Protein AF-A0A950R6H9-F1 (afdb_monomer_lite)

pLDDT: mean 94.33, std 5.13, range [56.53, 97.94]

Sequence (78 aa):
MSAARDILTVCFVLAGIVFFVAGTVGLLRFPDSLTRLHALTKADNLGLGLIALGLLPRAQGAADAIKLCLVWLLVLLA

Radius of gyration: 14.37 Å; chains: 1; bounding box: 40×14×38 Å

Structure (mmCIF, N/CA/C/O backbone):
data_AF-A0A950R6H9-F1
#
_entry.id   AF-A0A950R6H9-F1
#
loop_
_atom_site.group_PDB
_atom_site.id
_atom_site.type_symbol
_atom_site.label_atom_id
_atom_site.label_alt_id
_atom_site.label_comp_id
_atom_site.label_asym_id
_atom_site.label_entity_id
_atom_site.label_seq_id
_atom_site.pdbx_PDB_ins_code
_atom_site.Cartn_x
_atom_site.Cartn_y
_atom_site.Cartn_z
_atom_site.occupancy
_atom_site.B_iso_or_equiv
_atom_site.auth_seq_id
_atom_site.auth_comp_id
_atom_site.auth_asym_id
_atom_site.auth_atom_id
_atom_site.pdbx_PDB_model_num
ATOM 1 N N . MET A 1 1 ? -23.480 -5.296 11.995 1.00 56.53 1 MET A N 1
ATOM 2 C CA . MET A 1 1 ? -22.664 -5.332 10.761 1.00 56.53 1 MET A CA 1
ATOM 3 C C . MET A 1 1 ? -23.229 -4.270 9.835 1.00 56.53 1 MET A C 1
ATOM 5 O O . MET A 1 1 ? -24.408 -4.339 9.524 1.00 56.53 1 MET A O 1
ATOM 9 N N . SER A 1 2 ? -22.476 -3.207 9.552 1.00 82.38 2 SER A N 1
ATOM 10 C CA . SER A 1 2 ? -22.967 -2.099 8.723 1.00 82.38 2 SER A CA 1
ATOM 11 C C . SER A 1 2 ? -22.536 -2.356 7.285 1.00 82.38 2 SER A C 1
ATOM 13 O O . SER A 1 2 ? -21.337 -2.322 7.011 1.00 82.38 2 SER A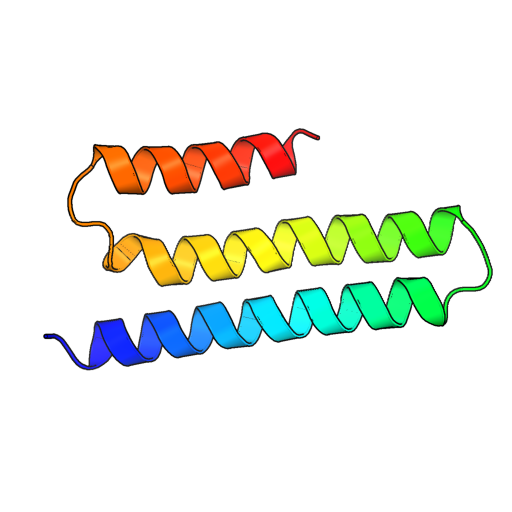 O 1
ATOM 15 N N . ALA A 1 3 ? -23.500 -2.572 6.386 1.00 88.94 3 ALA A N 1
ATOM 16 C CA . ALA A 1 3 ? -23.247 -2.807 4.963 1.00 88.94 3 ALA A CA 1
ATOM 17 C C . ALA A 1 3 ? -22.362 -1.715 4.334 1.00 88.94 3 ALA A C 1
ATOM 19 O O . ALA A 1 3 ? -21.528 -1.998 3.480 1.00 88.94 3 ALA A O 1
ATOM 20 N N . ALA A 1 4 ? -22.469 -0.472 4.816 1.00 90.75 4 ALA A N 1
ATOM 21 C CA . ALA A 1 4 ? -21.618 0.630 4.377 1.00 90.75 4 ALA A CA 1
ATOM 22 C C . ALA A 1 4 ? -20.127 0.391 4.683 1.00 90.75 4 ALA A C 1
ATOM 24 O O . ALA A 1 4 ? -19.275 0.676 3.844 1.00 90.75 4 ALA A O 1
ATOM 25 N N . ARG A 1 5 ? -19.798 -0.169 5.858 1.00 92.06 5 ARG A N 1
ATOM 26 C CA . ARG A 1 5 ? -18.412 -0.527 6.209 1.00 92.06 5 ARG A CA 1
ATOM 27 C C . ARG A 1 5 ? -17.913 -1.692 5.365 1.00 92.06 5 ARG A C 1
ATOM 29 O O . ARG A 1 5 ? -16.755 -1.687 4.970 1.00 92.06 5 ARG A O 1
ATOM 36 N N . ASP A 1 6 ? -18.782 -2.661 5.074 1.00 93.69 6 ASP A N 1
ATOM 37 C CA . ASP A 1 6 ? -18.429 -3.799 4.226 1.00 93.69 6 ASP A CA 1
ATOM 38 C C . ASP A 1 6 ? -18.064 -3.339 2.808 1.00 93.69 6 ASP A C 1
ATOM 40 O O . ASP A 1 6 ? -16.989 -3.679 2.316 1.00 93.69 6 ASP A O 1
ATOM 44 N N . ILE A 1 7 ? -18.903 -2.493 2.203 1.00 95.62 7 ILE A N 1
ATOM 45 C CA . ILE A 1 7 ? -18.669 -1.923 0.870 1.00 95.62 7 ILE A CA 1
ATOM 46 C C . ILE A 1 7 ? -17.382 -1.092 0.854 1.00 95.62 7 ILE A C 1
ATOM 48 O O . ILE A 1 7 ? -16.553 -1.277 -0.032 1.00 95.62 7 ILE A O 1
ATOM 52 N N . LEU A 1 8 ? -17.175 -0.219 1.846 1.00 95.06 8 LEU A N 1
ATOM 53 C CA . LEU A 1 8 ? -15.971 0.612 1.925 1.00 95.06 8 LEU A CA 1
ATOM 54 C C . LEU A 1 8 ? -14.705 -0.247 2.007 1.00 95.06 8 LEU A C 1
ATOM 56 O O . LEU A 1 8 ? -13.778 -0.025 1.229 1.00 95.06 8 LEU A O 1
ATOM 60 N N . THR A 1 9 ? -14.681 -1.249 2.894 1.00 96.25 9 THR A N 1
ATOM 61 C CA . THR A 1 9 ? -13.545 -2.173 3.009 1.00 96.25 9 THR A CA 1
ATOM 62 C C . THR A 1 9 ? -13.268 -2.862 1.676 1.00 96.25 9 THR A C 1
ATOM 64 O O . THR A 1 9 ? -12.128 -2.859 1.225 1.00 96.25 9 THR A O 1
ATOM 67 N N . VAL A 1 10 ? -14.293 -3.420 1.024 1.00 96.75 10 VAL A N 1
ATOM 68 C CA . VAL A 1 10 ? -14.123 -4.128 -0.253 1.00 96.75 10 VAL A CA 1
ATOM 69 C C . VAL A 1 10 ? -13.585 -3.192 -1.335 1.00 96.75 10 VAL A C 1
ATOM 71 O O . VAL A 1 10 ? -12.613 -3.540 -1.998 1.00 96.75 10 VAL A O 1
ATOM 74 N N . CYS A 1 11 ? -14.150 -1.992 -1.480 1.00 97.44 11 CYS A N 1
ATOM 75 C CA . CYS A 1 11 ? -13.706 -1.018 -2.477 1.00 97.44 11 CYS A CA 1
ATOM 76 C C . CYS A 1 11 ? -12.234 -0.625 -2.289 1.00 97.44 11 CYS A C 1
ATOM 78 O O . CYS A 1 11 ? -11.462 -0.659 -3.246 1.00 97.44 11 CYS A O 1
ATOM 80 N N . PHE A 1 12 ? -11.832 -0.287 -1.062 1.00 97.62 12 PHE A N 1
ATOM 81 C CA . PHE A 1 12 ? -10.457 0.120 -0.762 1.00 97.62 12 PHE A CA 1
ATOM 82 C C . PHE A 1 12 ? -9.456 -1.029 -0.917 1.00 97.62 12 PHE A C 1
ATOM 84 O O . PHE A 1 12 ? -8.379 -0.835 -1.478 1.00 97.62 12 PHE A O 1
ATOM 91 N N . VAL A 1 13 ? -9.819 -2.238 -0.479 1.00 97.50 13 VAL A N 1
ATOM 92 C CA . VAL A 1 13 ? -8.956 -3.418 -0.619 1.00 97.50 13 VAL A CA 1
ATOM 93 C C . VAL A 1 13 ? -8.784 -3.797 -2.088 1.00 97.50 13 VAL A C 1
ATOM 95 O O . VAL A 1 13 ? -7.658 -4.024 -2.522 1.00 97.50 13 VAL A O 1
ATOM 98 N N . LEU A 1 14 ? -9.862 -3.807 -2.878 1.00 97.94 14 LEU A N 1
ATOM 99 C CA . LEU A 1 14 ? -9.780 -4.075 -4.317 1.00 97.94 14 LEU A CA 1
ATOM 100 C C . LEU A 1 14 ? -8.939 -3.022 -5.041 1.00 97.94 14 LEU A C 1
ATOM 102 O O . LEU A 1 14 ? -8.106 -3.382 -5.870 1.00 97.94 14 LEU A O 1
ATOM 106 N N . ALA A 1 15 ? -9.103 -1.742 -4.700 1.00 97.62 15 ALA A N 1
ATOM 107 C CA . ALA A 1 15 ? -8.261 -0.684 -5.245 1.00 97.62 15 ALA A CA 1
ATOM 108 C C . ALA A 1 15 ? -6.777 -0.922 -4.908 1.00 97.62 15 ALA A C 1
ATOM 110 O O . ALA A 1 15 ? -5.934 -0.851 -5.798 1.00 97.62 15 ALA A O 1
ATOM 111 N N . GLY A 1 16 ? -6.455 -1.286 -3.662 1.00 97.25 16 GLY A N 1
ATOM 112 C CA . GLY A 1 16 ? -5.089 -1.631 -3.260 1.00 97.25 16 GLY A CA 1
ATOM 113 C C . GLY A 1 16 ? -4.513 -2.834 -4.016 1.00 97.25 16 GLY A C 1
ATOM 114 O O . GLY A 1 16 ? -3.368 -2.788 -4.464 1.00 97.25 16 GLY A O 1
ATOM 115 N N . ILE A 1 17 ? -5.317 -3.878 -4.246 1.00 97.25 17 ILE A N 1
ATOM 116 C CA . ILE A 1 17 ? -4.921 -5.046 -5.051 1.00 97.25 17 ILE A CA 1
ATOM 117 C C . ILE A 1 17 ? -4.562 -4.632 -6.481 1.00 97.25 17 ILE A C 1
ATOM 119 O O . ILE A 1 17 ? -3.550 -5.090 -7.009 1.00 97.25 17 ILE A O 1
ATOM 123 N N . VAL A 1 18 ? -5.343 -3.743 -7.104 1.00 97.56 18 VAL A N 1
ATOM 124 C CA . VAL A 1 18 ? -5.038 -3.237 -8.453 1.00 97.56 18 VAL A CA 1
ATOM 125 C C . VAL A 1 18 ? -3.666 -2.559 -8.492 1.00 97.56 18 VAL A C 1
ATOM 127 O O . VAL A 1 18 ? -2.912 -2.791 -9.438 1.00 97.56 18 VAL A O 1
ATOM 130 N N . PHE A 1 19 ? -3.299 -1.786 -7.464 1.00 96.56 19 PHE A N 1
ATOM 131 C CA . PHE A 1 19 ? -1.966 -1.182 -7.378 1.00 96.56 19 PHE A CA 1
ATOM 132 C C . PHE A 1 19 ? -0.857 -2.231 -7.258 1.00 96.56 19 PHE A C 1
ATOM 134 O O . PHE A 1 19 ? 0.113 -2.148 -8.007 1.00 96.56 19 PHE A O 1
ATOM 141 N N . PHE A 1 20 ? -1.010 -3.255 -6.414 1.00 96.50 20 PHE A N 1
ATOM 142 C CA . PHE A 1 20 ? -0.011 -4.329 -6.309 1.00 96.50 20 PHE A CA 1
ATOM 143 C C . PHE A 1 20 ? 0.151 -5.123 -7.609 1.00 96.50 20 PHE A C 1
ATOM 145 O O . PHE A 1 20 ? 1.272 -5.447 -8.016 1.00 96.50 20 PHE A O 1
ATOM 152 N N . VAL A 1 21 ? -0.952 -5.399 -8.310 1.00 97.25 21 VAL A N 1
ATOM 153 C CA . VAL A 1 21 ? -0.904 -6.024 -9.638 1.00 97.25 21 VAL A CA 1
ATOM 154 C C . VAL A 1 21 ? -0.180 -5.110 -10.626 1.00 97.25 21 VAL A C 1
ATOM 156 O O . VAL A 1 21 ? 0.706 -5.575 -11.340 1.00 97.25 21 VAL A O 1
ATOM 159 N N . ALA A 1 22 ? -0.484 -3.810 -10.643 1.00 95.81 22 ALA A N 1
ATOM 160 C CA . ALA A 1 22 ? 0.200 -2.848 -11.503 1.00 95.81 22 ALA A CA 1
ATOM 161 C C . ALA A 1 22 ? 1.709 -2.764 -11.201 1.00 95.81 22 ALA A C 1
ATOM 163 O O . ALA A 1 22 ? 2.510 -2.746 -12.136 1.00 95.81 22 ALA A O 1
ATOM 164 N N . GLY A 1 23 ? 2.108 -2.792 -9.926 1.00 96.00 23 GLY A N 1
ATOM 165 C CA . GLY A 1 23 ? 3.511 -2.849 -9.500 1.00 96.00 23 GLY A CA 1
ATOM 166 C C . GLY A 1 23 ? 4.219 -4.116 -9.976 1.00 96.00 23 GLY A C 1
ATOM 167 O O . GLY A 1 23 ? 5.302 -4.040 -10.554 1.00 96.00 23 GLY A O 1
ATOM 168 N N . THR A 1 24 ? 3.564 -5.272 -9.833 1.00 95.75 24 THR A N 1
ATOM 169 C CA . THR A 1 24 ? 4.075 -6.569 -10.313 1.00 95.75 24 THR A CA 1
ATOM 170 C C . THR A 1 24 ? 4.247 -6.565 -11.832 1.00 95.75 24 THR A C 1
ATOM 172 O O . THR A 1 24 ? 5.282 -6.978 -12.355 1.00 95.75 24 THR A O 1
ATOM 175 N N . VAL A 1 25 ? 3.260 -6.042 -12.562 1.00 96.81 25 VAL A N 1
ATOM 176 C CA . VAL A 1 25 ? 3.337 -5.888 -14.020 1.00 96.81 25 VAL A CA 1
ATOM 177 C C . VAL A 1 25 ? 4.466 -4.931 -14.409 1.00 96.81 25 VAL A C 1
ATOM 179 O O . VAL A 1 25 ? 5.207 -5.229 -15.345 1.00 96.81 25 VAL A O 1
ATOM 182 N N . GLY A 1 26 ? 4.635 -3.816 -13.693 1.00 95.44 26 GLY A N 1
ATOM 183 C CA . GLY A 1 26 ? 5.733 -2.869 -13.897 1.00 95.44 26 GLY A CA 1
ATOM 184 C C . GLY A 1 26 ? 7.105 -3.511 -13.685 1.00 95.44 26 GLY A C 1
ATOM 185 O O . GLY A 1 26 ? 8.001 -3.328 -14.505 1.00 95.44 26 GLY A O 1
ATOM 186 N N . LEU A 1 27 ? 7.249 -4.343 -12.652 1.00 96.19 27 LEU A N 1
ATOM 187 C CA . LEU A 1 27 ? 8.479 -5.082 -12.367 1.00 96.19 27 LEU A CA 1
ATOM 188 C C . LEU A 1 27 ? 8.847 -6.073 -13.484 1.00 96.19 27 LEU A C 1
ATOM 190 O O . LEU A 1 27 ? 10.025 -6.209 -13.817 1.00 96.19 27 LEU A O 1
ATOM 194 N N . LEU A 1 28 ? 7.852 -6.733 -14.084 1.00 96.81 28 LEU A N 1
ATOM 195 C CA . LEU A 1 28 ? 8.059 -7.696 -15.172 1.00 96.81 28 LEU A CA 1
ATOM 196 C C . LEU A 1 28 ? 8.277 -7.031 -16.538 1.00 96.81 28 LEU A C 1
ATOM 198 O O . LEU A 1 28 ? 9.034 -7.553 -17.354 1.00 96.81 28 LEU A O 1
ATOM 202 N N . ARG A 1 29 ? 7.604 -5.905 -16.814 1.00 96.00 29 ARG A N 1
ATOM 203 C CA . ARG A 1 29 ? 7.638 -5.252 -18.133 1.00 96.00 29 ARG A CA 1
ATOM 204 C C . ARG A 1 29 ? 8.736 -4.216 -18.294 1.00 96.00 29 ARG A C 1
ATOM 206 O O . ARG A 1 29 ? 9.170 -3.995 -19.423 1.00 96.00 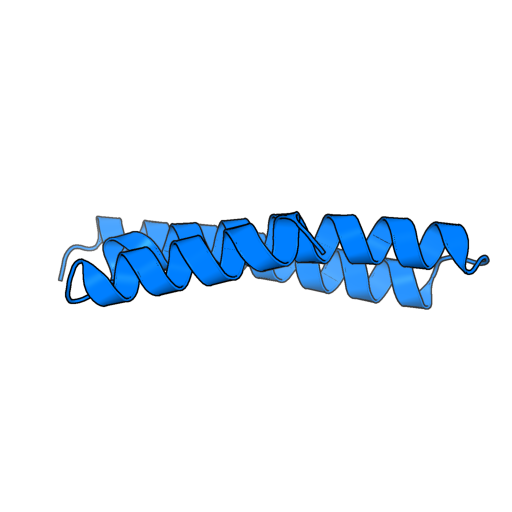29 ARG A O 1
ATOM 213 N N . PHE A 1 30 ? 9.142 -3.530 -17.229 1.00 95.81 30 PHE A N 1
ATOM 214 C CA . PHE A 1 30 ? 10.075 -2.421 -17.384 1.00 95.81 30 PHE A CA 1
ATOM 215 C C . PHE A 1 30 ? 11.506 -2.900 -17.676 1.00 95.81 30 PHE A C 1
ATOM 217 O O . PHE A 1 30 ? 11.947 -3.906 -17.118 1.00 95.81 30 PHE A O 1
ATOM 224 N N . PRO A 1 31 ? 12.237 -2.224 -18.579 1.00 94.38 31 PRO A N 1
ATOM 225 C CA . PRO A 1 31 ? 13.522 -2.714 -19.074 1.00 94.38 31 PRO A CA 1
ATOM 226 C C . PRO A 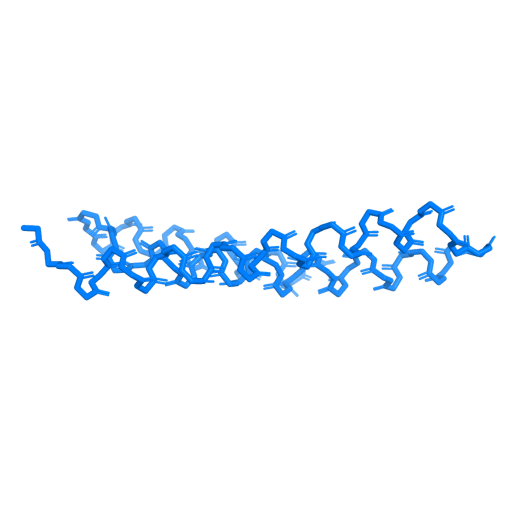1 31 ? 14.681 -2.473 -18.099 1.00 94.38 31 PRO A C 1
ATOM 228 O O . PRO A 1 31 ? 15.612 -3.269 -18.073 1.00 94.38 31 PRO A O 1
ATOM 231 N N . ASP A 1 32 ? 14.614 -1.415 -17.287 1.00 95.38 32 ASP A N 1
ATOM 232 C CA . ASP A 1 32 ? 15.718 -0.969 -16.432 1.00 95.38 32 ASP A CA 1
ATOM 233 C C . ASP A 1 32 ? 15.390 -1.073 -14.934 1.00 95.38 32 ASP A C 1
ATOM 235 O O . ASP A 1 32 ? 14.245 -0.869 -14.512 1.00 95.38 32 ASP A O 1
ATOM 239 N N . SER A 1 33 ? 16.408 -1.340 -14.115 1.00 95.12 33 SER A N 1
ATOM 240 C CA . SER A 1 33 ? 16.288 -1.492 -12.662 1.00 95.12 33 SER A CA 1
ATOM 241 C C . SER A 1 33 ? 15.676 -0.271 -11.969 1.00 95.12 33 SER A C 1
ATOM 243 O O . SER A 1 33 ? 14.827 -0.439 -11.094 1.00 95.12 33 SER A O 1
ATOM 245 N N . LEU A 1 34 ? 16.031 0.954 -12.371 1.00 96.56 34 LEU A N 1
ATOM 246 C CA . LEU A 1 34 ? 15.484 2.174 -11.770 1.00 96.56 34 LEU A CA 1
ATOM 247 C C . LEU A 1 34 ? 13.999 2.332 -12.095 1.00 96.56 34 LEU A C 1
ATOM 249 O O . LEU A 1 34 ? 13.202 2.683 -11.226 1.00 96.56 34 LEU A O 1
ATOM 253 N N . T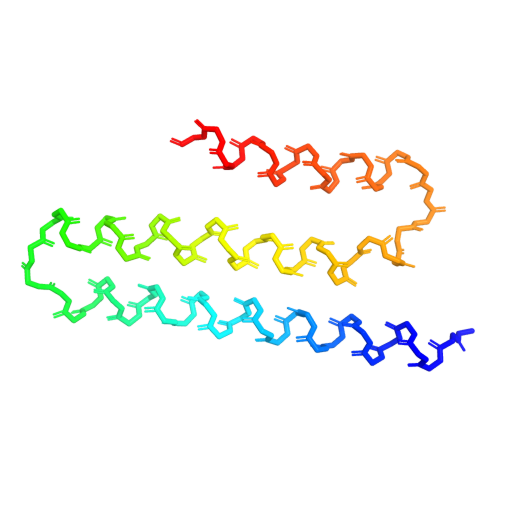HR A 1 35 ? 13.606 2.018 -13.331 1.00 94.81 35 THR A N 1
ATOM 254 C CA . THR A 1 35 ? 12.194 2.079 -13.740 1.00 94.81 35 THR A CA 1
ATOM 255 C C . THR A 1 35 ? 11.343 1.031 -13.022 1.00 94.81 35 THR A C 1
ATOM 257 O O . THR A 1 35 ? 10.233 1.342 -12.591 1.00 94.81 35 THR A O 1
ATOM 260 N N . ARG A 1 36 ? 11.881 -0.175 -12.794 1.00 96.44 36 ARG A N 1
ATOM 261 C CA . ARG A 1 36 ? 11.235 -1.223 -11.984 1.00 96.44 36 ARG A CA 1
ATOM 262 C C . ARG A 1 36 ? 11.066 -0.795 -10.529 1.00 96.44 36 ARG A C 1
ATOM 264 O O . ARG A 1 36 ? 9.970 -0.922 -9.991 1.00 96.44 36 ARG A O 1
ATOM 271 N N . LEU A 1 37 ? 12.118 -0.252 -9.913 1.00 95.19 37 LEU A N 1
ATOM 272 C CA . LEU A 1 37 ? 12.079 0.227 -8.527 1.00 95.19 37 LEU A CA 1
ATOM 273 C C . LEU A 1 37 ? 11.109 1.399 -8.349 1.00 95.19 37 LEU A C 1
ATOM 275 O O . LEU A 1 37 ? 10.377 1.437 -7.364 1.00 95.19 37 LEU A O 1
ATOM 279 N N . HIS A 1 38 ? 11.032 2.321 -9.311 1.00 93.50 38 HIS A N 1
ATOM 280 C CA . HIS A 1 38 ? 10.029 3.387 -9.282 1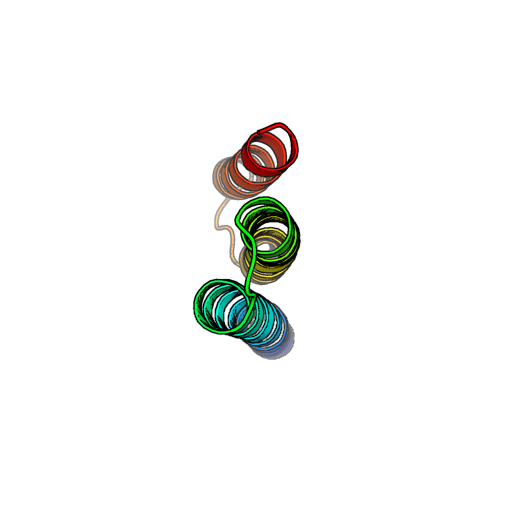.00 93.50 38 HIS A CA 1
ATOM 281 C C . HIS A 1 38 ? 8.613 2.797 -9.288 1.00 93.50 38 HIS A C 1
ATOM 283 O O . HIS A 1 38 ? 7.789 3.152 -8.446 1.00 93.50 38 HIS A O 1
ATOM 289 N N . ALA A 1 39 ? 8.330 1.880 -10.219 1.00 94.50 39 ALA A N 1
ATOM 290 C CA . ALA A 1 39 ? 7.017 1.250 -10.333 1.00 94.50 39 ALA A CA 1
ATOM 291 C C . ALA A 1 39 ? 6.612 0.551 -9.032 1.00 94.50 39 ALA A C 1
ATOM 293 O O . ALA A 1 39 ? 5.497 0.742 -8.549 1.00 94.50 39 ALA A O 1
ATOM 294 N N . LEU A 1 40 ? 7.544 -0.223 -8.470 1.00 94.62 40 LEU A N 1
ATOM 295 C CA . LEU A 1 40 ? 7.323 -1.029 -7.278 1.00 94.62 40 LEU A CA 1
ATOM 296 C C . LEU A 1 40 ? 7.095 -0.151 -6.043 1.00 94.62 40 LEU A C 1
ATOM 298 O O . LEU A 1 40 ? 6.095 -0.315 -5.360 1.00 94.62 40 LEU A O 1
ATOM 302 N N . THR A 1 41 ? 7.949 0.847 -5.804 1.00 94.00 41 THR A N 1
ATOM 303 C CA . THR A 1 41 ? 7.831 1.730 -4.625 1.00 94.00 41 THR A CA 1
ATOM 304 C C . THR A 1 41 ? 6.541 2.554 -4.629 1.00 94.00 41 THR A C 1
ATOM 306 O O . THR A 1 41 ? 5.920 2.754 -3.586 1.00 94.00 41 THR A O 1
ATOM 309 N N . LYS A 1 42 ? 6.077 3.013 -5.801 1.00 92.19 42 LYS A N 1
ATOM 310 C CA . LYS A 1 42 ? 4.788 3.717 -5.916 1.00 92.19 42 LYS A CA 1
ATOM 311 C C . LYS A 1 42 ? 3.597 2.788 -5.718 1.00 92.19 42 LYS A C 1
ATOM 313 O O . LYS A 1 42 ? 2.648 3.171 -5.032 1.00 92.19 42 LYS A O 1
ATOM 318 N N . ALA A 1 43 ? 3.642 1.608 -6.329 1.00 94.94 43 ALA A N 1
ATOM 319 C CA . ALA A 1 43 ? 2.588 0.613 -6.209 1.00 94.94 43 ALA A CA 1
ATOM 320 C C . ALA A 1 43 ? 2.435 0.124 -4.764 1.00 94.94 43 ALA A C 1
ATOM 322 O O . ALA A 1 43 ? 1.314 0.101 -4.262 1.00 94.94 43 ALA A O 1
ATOM 323 N N . ASP A 1 44 ? 3.542 -0.177 -4.085 1.00 94.19 44 ASP A N 1
ATOM 324 C CA . ASP A 1 44 ? 3.527 -0.710 -2.724 1.00 94.19 44 ASP A CA 1
ATOM 325 C C . ASP A 1 44 ? 3.042 0.332 -1.707 1.00 94.19 44 ASP A C 1
ATOM 327 O O . ASP A 1 44 ? 2.146 0.038 -0.913 1.00 94.19 44 ASP A O 1
ATOM 331 N N . ASN A 1 45 ? 3.532 1.579 -1.771 1.00 95.06 45 ASN A N 1
ATOM 332 C CA . ASN A 1 45 ? 3.149 2.621 -0.808 1.00 95.06 45 ASN A CA 1
ATOM 333 C C . ASN A 1 45 ? 1.667 3.015 -0.918 1.00 95.06 45 ASN A C 1
ATOM 335 O O . ASN A 1 45 ? 0.978 3.164 0.098 1.00 95.06 45 ASN A O 1
ATOM 339 N N . LEU A 1 46 ? 1.157 3.181 -2.144 1.00 94.31 46 LEU A N 1
ATOM 340 C CA . LEU A 1 46 ? -0.255 3.504 -2.372 1.00 94.31 46 LEU A CA 1
ATOM 341 C C . LEU A 1 46 ? -1.159 2.287 -2.156 1.00 94.31 46 LEU A C 1
ATOM 343 O O . LEU A 1 46 ? -2.215 2.419 -1.539 1.00 94.31 46 LEU A O 1
ATOM 347 N N . GLY A 1 47 ? -0.741 1.106 -2.618 1.00 96.88 47 GLY A N 1
ATOM 348 C CA . GLY A 1 47 ? -1.486 -0.143 -2.471 1.00 96.88 47 GLY A CA 1
ATOM 349 C C . GLY A 1 47 ? -1.698 -0.512 -1.007 1.00 96.88 47 GLY A C 1
ATOM 350 O O . GLY A 1 47 ? -2.835 -0.735 -0.583 1.00 96.88 47 GLY A O 1
ATOM 351 N N . LEU A 1 48 ? -0.629 -0.482 -0.205 1.00 96.50 48 LEU A N 1
ATOM 352 C CA . LEU A 1 48 ? -0.710 -0.722 1.234 1.00 96.50 48 LEU A CA 1
ATOM 353 C C . LEU A 1 48 ? -1.565 0.333 1.941 1.00 96.50 48 LEU A C 1
ATOM 355 O O . LEU A 1 48 ? -2.381 -0.021 2.791 1.00 96.50 48 LEU A O 1
ATOM 359 N N . GLY A 1 49 ? -1.420 1.610 1.573 1.00 96.50 49 GLY A N 1
ATOM 360 C CA . GLY A 1 49 ? -2.223 2.694 2.138 1.00 96.50 49 GLY A CA 1
ATOM 361 C C . GLY A 1 49 ? -3.720 2.500 1.910 1.00 96.50 49 GLY A C 1
ATOM 362 O O . GLY A 1 49 ? -4.510 2.627 2.843 1.00 96.50 49 GLY A O 1
ATOM 363 N N . LEU A 1 50 ? -4.118 2.115 0.695 1.00 97.12 50 LEU A N 1
ATOM 364 C CA . LEU A 1 50 ? -5.515 1.822 0.370 1.00 97.12 50 LEU A CA 1
ATOM 365 C C . LEU A 1 50 ? -6.053 0.636 1.180 1.00 97.12 50 LEU A C 1
ATOM 367 O O . LEU A 1 50 ? -7.136 0.733 1.756 1.00 97.12 50 LEU A O 1
ATOM 371 N N . ILE A 1 51 ? -5.291 -0.454 1.295 1.00 97.38 51 ILE A N 1
ATOM 372 C CA . ILE A 1 51 ? -5.697 -1.605 2.113 1.00 97.38 51 ILE A CA 1
ATOM 373 C C . ILE A 1 51 ? -5.834 -1.203 3.586 1.00 97.38 51 ILE A C 1
ATOM 375 O O . ILE A 1 51 ? -6.849 -1.516 4.212 1.00 97.38 51 ILE A O 1
ATOM 379 N N . ALA A 1 52 ? -4.859 -0.473 4.134 1.00 96.50 52 ALA A N 1
ATOM 380 C CA . ALA A 1 52 ? -4.897 0.001 5.513 1.00 96.50 52 ALA A CA 1
ATOM 381 C C . ALA A 1 52 ? -6.138 0.872 5.768 1.00 96.50 52 ALA A C 1
ATOM 383 O O . ALA A 1 52 ? -6.879 0.609 6.714 1.00 96.50 52 ALA A O 1
ATOM 384 N N . LEU A 1 53 ? -6.435 1.831 4.883 1.00 95.75 53 LEU A N 1
ATOM 385 C CA . LEU A 1 53 ? -7.631 2.679 4.961 1.00 95.75 53 LEU A CA 1
ATOM 386 C C . LEU A 1 53 ? -8.937 1.869 4.908 1.00 95.75 53 LEU A C 1
ATOM 388 O O . LEU A 1 53 ? -9.870 2.169 5.651 1.00 95.75 53 LEU A O 1
ATOM 392 N N . GLY A 1 54 ? -9.001 0.816 4.088 1.00 95.94 54 GLY A N 1
ATOM 393 C CA . GLY A 1 54 ? -10.156 -0.086 4.030 1.00 95.94 54 GLY A CA 1
ATOM 394 C C . GLY A 1 54 ? -10.361 -0.915 5.304 1.00 95.94 54 GLY A C 1
ATOM 395 O O . GLY A 1 54 ? -11.498 -1.271 5.637 1.00 95.94 54 GLY A O 1
ATOM 396 N N . LEU A 1 55 ? -9.278 -1.205 6.030 1.00 95.38 55 LEU A N 1
ATOM 397 C CA . LEU A 1 55 ? -9.280 -1.984 7.270 1.00 95.38 55 LEU A CA 1
ATOM 398 C C . LEU A 1 55 ? -9.449 -1.128 8.534 1.00 95.38 55 LEU A C 1
ATOM 400 O O . LEU A 1 55 ? -9.922 -1.647 9.543 1.00 95.38 55 LEU A O 1
ATOM 404 N N . LEU A 1 56 ? -9.141 0.173 8.501 1.00 94.06 56 LEU A N 1
ATOM 405 C CA . LEU A 1 56 ? -9.293 1.062 9.663 1.00 94.06 56 LEU A CA 1
ATOM 406 C C . LEU A 1 56 ? -10.701 1.019 10.294 1.00 94.06 56 LEU A C 1
ATOM 408 O O . LEU A 1 56 ? -10.791 0.858 11.512 1.00 94.06 56 LEU A O 1
ATOM 412 N N . PRO A 1 57 ? -11.817 1.063 9.533 1.00 91.56 57 PRO A N 1
ATOM 413 C CA . PRO A 1 57 ? -13.166 0.971 10.105 1.00 91.56 57 PRO A CA 1
ATOM 414 C C . PRO A 1 57 ? -13.521 -0.407 10.691 1.00 91.56 57 PRO A C 1
ATOM 416 O O . PRO A 1 57 ? -14.574 -0.551 11.321 1.00 91.56 57 PRO A O 1
ATOM 419 N N . ARG A 1 58 ? -12.689 -1.427 10.436 1.00 92.12 58 ARG A N 1
ATOM 420 C CA . ARG A 1 58 ? -12.820 -2.801 10.947 1.00 92.12 58 ARG A CA 1
ATOM 421 C C . ARG A 1 58 ? -11.990 -3.045 12.208 1.00 92.12 58 ARG A C 1
ATOM 423 O O . ARG A 1 58 ? -12.148 -4.103 12.812 1.00 92.12 58 ARG A O 1
ATOM 430 N N . ALA A 1 59 ? -11.125 -2.109 12.599 1.00 93.19 59 ALA A N 1
ATOM 431 C CA . ALA A 1 59 ? -10.309 -2.241 13.799 1.00 93.19 59 ALA A CA 1
ATOM 432 C C . ALA A 1 59 ? -11.201 -2.397 15.043 1.00 93.19 59 ALA A C 1
ATOM 434 O O . ALA A 1 59 ? -12.147 -1.633 15.244 1.00 93.19 59 ALA A O 1
ATOM 435 N N . GLN A 1 60 ? -10.904 -3.398 15.876 1.00 90.25 60 GLN A N 1
ATOM 436 C CA . GLN A 1 60 ? -11.688 -3.691 17.081 1.00 90.25 60 GLN A CA 1
ATOM 437 C C . GLN A 1 60 ? -11.360 -2.738 18.240 1.00 90.25 60 GLN A C 1
ATOM 439 O O . GLN A 1 60 ? -12.169 -2.573 19.150 1.00 90.25 60 GLN A O 1
ATOM 444 N N . GLY A 1 61 ? -10.206 -2.068 18.185 1.00 93.31 61 GLY A N 1
ATOM 445 C CA . GLY A 1 61 ? -9.793 -1.067 19.162 1.00 93.31 61 GLY A CA 1
ATOM 446 C C . GLY A 1 61 ? -8.761 -0.085 18.612 1.00 93.31 61 GLY A C 1
ATOM 447 O O . GLY A 1 61 ? -8.189 -0.281 17.537 1.00 93.31 61 GLY A O 1
ATOM 448 N N . ALA A 1 62 ? -8.495 0.972 19.384 1.00 92.38 62 ALA A N 1
ATOM 449 C CA . ALA A 1 62 ? -7.545 2.022 19.011 1.00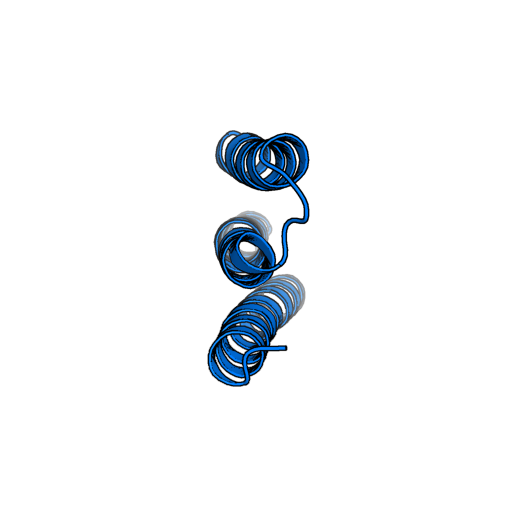 92.38 62 ALA A CA 1
ATOM 450 C C . ALA A 1 62 ? -6.127 1.477 18.776 1.00 92.38 62 ALA A C 1
ATOM 452 O O . ALA A 1 62 ? -5.434 1.940 17.876 1.00 92.38 62 ALA A O 1
ATOM 453 N N . ALA A 1 63 ? -5.716 0.452 19.530 1.00 95.12 63 ALA A N 1
ATOM 454 C CA . ALA A 1 63 ? -4.411 -0.181 19.361 1.00 95.12 63 ALA A CA 1
ATOM 455 C C . ALA A 1 63 ? -4.231 -0.789 17.959 1.00 95.12 63 ALA A C 1
ATOM 457 O O . ALA A 1 63 ? -3.163 -0.653 17.371 1.00 95.12 63 ALA A O 1
ATOM 458 N N . ASP A 1 64 ? -5.263 -1.423 17.399 1.00 94.94 64 ASP A N 1
ATOM 459 C CA . ASP A 1 64 ? -5.174 -2.050 16.077 1.00 94.94 64 ASP A CA 1
ATOM 460 C C . ASP A 1 64 ? -5.195 -1.013 14.954 1.00 94.94 64 ASP A C 1
ATOM 462 O O . ASP A 1 64 ? -4.437 -1.130 13.994 1.00 94.94 64 ASP A O 1
ATOM 466 N N . ALA A 1 65 ? -5.983 0.054 15.115 1.00 95.06 65 ALA A N 1
ATOM 467 C CA . ALA A 1 65 ? -5.952 1.191 14.200 1.00 95.06 65 ALA A CA 1
ATOM 468 C C . ALA A 1 65 ? -4.571 1.870 14.190 1.00 95.06 65 ALA A C 1
ATOM 470 O O . ALA A 1 65 ? -4.028 2.152 13.124 1.00 95.06 65 ALA A O 1
ATOM 471 N N . ILE A 1 66 ? -3.961 2.067 15.365 1.00 96.38 66 ILE A N 1
ATOM 472 C CA . ILE A 1 66 ? -2.611 2.632 15.487 1.00 96.38 66 ILE A CA 1
ATOM 473 C C . ILE A 1 66 ? -1.579 1.719 14.824 1.00 96.38 66 ILE A C 1
ATOM 475 O O . ILE A 1 66 ? -0.745 2.217 14.076 1.00 96.38 66 ILE A O 1
ATOM 479 N N . LYS A 1 67 ? -1.641 0.396 15.034 1.00 95.56 67 LYS A N 1
ATOM 480 C CA . LYS A 1 67 ? -0.741 -0.555 14.359 1.00 95.56 67 LYS A CA 1
ATOM 481 C C . LYS A 1 67 ? -0.855 -0.452 12.837 1.00 95.56 67 LYS A C 1
ATOM 483 O O . LYS A 1 67 ? 0.171 -0.392 12.172 1.00 95.56 67 LYS A O 1
ATOM 488 N N . LEU A 1 68 ? -2.073 -0.390 12.291 1.00 96.12 68 LEU A N 1
ATOM 489 C CA . LEU A 1 68 ? -2.288 -0.229 10.847 1.00 96.12 68 LEU A CA 1
ATOM 490 C C . LEU A 1 68 ? -1.681 1.079 10.323 1.00 96.12 68 LEU A C 1
ATOM 492 O O . LEU A 1 68 ? -0.972 1.064 9.317 1.00 96.12 68 LEU A O 1
ATOM 496 N N . CYS A 1 69 ? -1.899 2.194 11.026 1.00 95.50 69 CYS A N 1
ATOM 497 C CA . CYS A 1 69 ? -1.291 3.477 10.675 1.00 95.50 69 CYS A CA 1
ATOM 498 C C . CYS A 1 69 ? 0.240 3.439 10.763 1.00 95.50 69 CYS A C 1
ATOM 500 O O . CYS A 1 69 ? 0.910 3.967 9.881 1.00 95.50 69 CYS A O 1
ATOM 502 N N . LEU A 1 70 ? 0.799 2.806 11.799 1.00 96.31 70 LEU A N 1
ATOM 503 C CA . LEU A 1 70 ? 2.245 2.671 11.982 1.00 96.31 70 LEU A CA 1
ATOM 504 C C . LEU A 1 70 ? 2.881 1.832 10.878 1.00 96.31 70 LEU A C 1
ATOM 506 O O . LEU A 1 70 ? 3.918 2.226 10.360 1.00 96.31 70 LEU A O 1
ATOM 510 N N . VAL A 1 71 ? 2.261 0.713 10.494 1.00 95.56 71 VAL A N 1
ATOM 511 C CA . VAL A 1 71 ? 2.737 -0.119 9.379 1.00 95.56 71 VAL A CA 1
ATOM 512 C C . VAL A 1 71 ? 2.778 0.696 8.091 1.00 95.56 71 VAL A C 1
ATOM 514 O O . VAL A 1 71 ? 3.796 0.702 7.405 1.00 95.56 71 VAL A O 1
ATOM 517 N N . TRP A 1 72 ? 1.707 1.431 7.783 1.00 95.25 72 TRP A N 1
ATOM 518 C CA . TRP A 1 72 ? 1.673 2.266 6.586 1.00 95.25 72 TRP A CA 1
ATOM 519 C C . TRP A 1 72 ? 2.714 3.395 6.625 1.00 95.25 72 TRP A C 1
ATOM 521 O O . TRP A 1 72 ? 3.408 3.624 5.638 1.00 95.25 72 TRP A O 1
ATOM 531 N N . LEU A 1 73 ? 2.873 4.064 7.770 1.00 95.31 73 LEU A N 1
ATOM 532 C CA . LEU A 1 73 ? 3.832 5.157 7.940 1.00 95.31 73 LEU A CA 1
ATOM 533 C C . LEU A 1 73 ? 5.285 4.671 7.861 1.00 95.31 73 LEU A C 1
ATOM 535 O O . LEU A 1 73 ? 6.109 5.331 7.237 1.00 95.31 73 LEU A O 1
ATOM 539 N N . LEU A 1 74 ? 5.594 3.513 8.447 1.00 95.12 74 LEU A N 1
ATOM 540 C CA . LEU A 1 74 ? 6.918 2.894 8.347 1.00 95.12 74 LEU A CA 1
ATOM 541 C C . LEU A 1 74 ? 7.267 2.543 6.902 1.00 95.12 74 LEU A C 1
ATOM 543 O O . LEU A 1 74 ? 8.390 2.791 6.479 1.00 95.12 74 LEU A O 1
ATOM 547 N N . VAL A 1 75 ? 6.309 2.015 6.140 1.00 93.62 75 VAL A N 1
ATOM 548 C CA . VAL A 1 75 ? 6.513 1.701 4.719 1.00 93.62 75 VAL A CA 1
ATOM 549 C C . VAL A 1 75 ? 6.656 2.968 3.872 1.00 93.62 75 VAL A C 1
ATOM 551 O O . VAL A 1 75 ? 7.463 2.990 2.957 1.00 93.62 75 VAL A O 1
ATOM 554 N N . LEU A 1 76 ? 5.952 4.054 4.206 1.00 92.19 76 LEU A N 1
ATOM 555 C CA . LEU A 1 76 ? 6.143 5.355 3.548 1.00 92.19 76 LEU A CA 1
ATOM 556 C C . LEU A 1 76 ? 7.518 5.984 3.810 1.00 92.19 76 LEU A C 1
ATOM 558 O O . LEU A 1 76 ? 7.963 6.804 3.008 1.00 92.19 76 LEU A O 1
ATOM 562 N N . LEU A 1 77 ? 8.137 5.665 4.949 1.00 91.00 77 LEU A N 1
ATOM 563 C CA . LEU A 1 77 ? 9.451 6.175 5.336 1.00 91.00 77 LEU A CA 1
ATOM 564 C C . LEU A 1 77 ? 10.605 5.385 4.695 1.00 91.00 77 LEU A C 1
ATOM 566 O O . LEU A 1 77 ? 11.694 5.940 4.551 1.00 91.00 77 LEU A O 1
ATOM 570 N N . ALA A 1 78 ? 10.371 4.110 4.376 1.00 81.62 78 ALA A N 1
ATOM 571 C CA . ALA A 1 78 ? 11.338 3.207 3.754 1.00 81.62 78 ALA A CA 1
ATOM 572 C C . ALA A 1 78 ? 11.557 3.531 2.267 1.00 81.62 78 ALA A C 1
ATOM 574 O O . ALA A 1 78 ? 12.726 3.422 1.831 1.00 81.62 78 ALA A O 1
#

Foldseek 3Di:
DDVVLVVLLVVLLVVLVVLCVQLVVQLVPPDDPVSNVVSNLVSNLSSLVSNLRSCLVVDPDPVVNVVSVVVSVVSVVD

Secondary structure (DSSP, 8-state):
--HHHHHHHHHHHHHHHHHHHHHHHHHHH-SSHHHHHHHHHHHHHHHHHHHHHHHGGG-SSHHHHHHHHHHHHHHHH-